Protein AF-A0A401PRB3-F1 (afdb_monomer)

Organism: Scyliorhinus torazame (NCBI:txid75743)

Secondary structure (DSSP, 8-state):
-TT---TTPPPPEEEEE-SSTTEEEEEETTEEEEEE------PPPTT-TTS----------TTT-TT--TT-----

InterPro domains:
  IPR001247 Exoribonuclease, phosphorolytic domain 1 [PF01138] (10-71)
  IPR020568 Ribosomal protein uS5 domain 2-type superfamily [SSF54211] (1-72)
  IPR0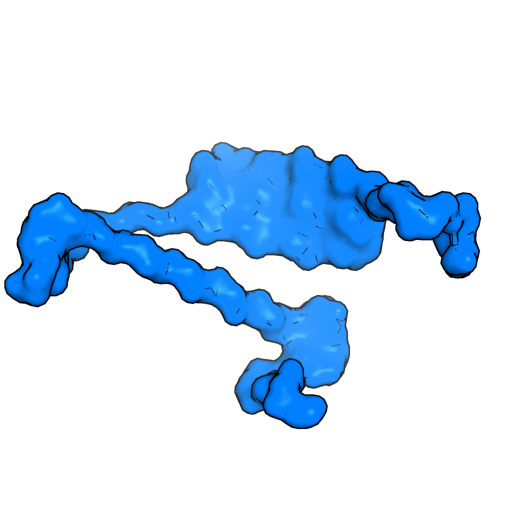27408 PNPase/RNase PH domain superfamily [G3DSA:3.30.230.70] (1-74)
  IPR050590 Exosome complex component Rrp42 subfamily [PTHR11097] (1-71)

Structure (mmCIF, N/CA/C/O backbone):
data_AF-A0A401PRB3-F1
#
_entry.id   AF-A0A401PRB3-F1
#
loop_
_atom_site.group_PDB
_atom_site.id
_atom_site.type_symbol
_atom_site.label_atom_id
_atom_site.label_alt_id
_atom_site.label_comp_id
_atom_site.label_asym_id
_atom_site.label_entity_id
_atom_site.label_seq_id
_atom_site.pdbx_PDB_ins_code
_atom_site.Cartn_x
_atom_site.Cartn_y
_atom_site.Cartn_z
_atom_site.occupancy
_atom_site.B_iso_or_equiv
_atom_site.auth_seq_id
_atom_site.auth_comp_id
_atom_site.auth_asym_id
_atom_site.auth_atom_id
_atom_site.pdbx_PDB_model_num
ATOM 1 N N . ARG A 1 1 ? -25.593 0.728 14.295 1.00 64.38 1 ARG A N 1
ATOM 2 C CA . ARG A 1 1 ? -24.125 0.973 14.306 1.00 64.38 1 ARG A CA 1
ATOM 3 C C . ARG A 1 1 ? -23.828 1.878 15.492 1.00 64.38 1 ARG A C 1
ATOM 5 O O . ARG A 1 1 ? -24.573 2.830 15.661 1.00 64.38 1 ARG A O 1
ATOM 12 N N . LEU A 1 2 ? -22.799 1.596 16.298 1.00 77.88 2 LEU A N 1
ATOM 13 C CA . LEU A 1 2 ? -22.457 2.428 17.468 1.00 77.88 2 LEU A CA 1
ATOM 14 C C . LEU A 1 2 ? -22.083 3.871 17.082 1.00 77.88 2 LEU A C 1
ATOM 16 O O . LEU A 1 2 ? -22.359 4.795 17.830 1.00 77.88 2 LEU A O 1
ATOM 20 N N . ASP A 1 3 ? -21.550 4.062 15.873 1.00 77.44 3 ASP A N 1
ATOM 21 C CA . ASP A 1 3 ? -21.102 5.369 15.376 1.00 77.44 3 ASP A CA 1
ATOM 22 C C . ASP A 1 3 ? -22.213 6.217 14.707 1.00 77.44 3 ASP A C 1
ATOM 24 O O . ASP A 1 3 ? -21.895 7.175 14.012 1.00 77.44 3 ASP A O 1
ATOM 28 N N . GLY A 1 4 ? -23.497 5.838 14.801 1.00 82.12 4 GLY A N 1
ATOM 29 C CA . GLY A 1 4 ? -24.628 6.641 14.282 1.00 82.12 4 GLY A CA 1
ATOM 30 C C . GLY A 1 4 ? -24.779 6.745 12.751 1.00 82.12 4 GLY A C 1
ATOM 31 O O . GLY A 1 4 ? -25.625 7.485 12.266 1.00 82.12 4 GLY A O 1
ATOM 32 N N . ARG A 1 5 ? -23.974 6.010 11.978 1.00 84.88 5 ARG A N 1
ATOM 33 C CA . ARG A 1 5 ? -23.932 6.064 10.500 1.00 84.88 5 ARG A CA 1
ATOM 34 C C . ARG A 1 5 ? -25.020 5.220 9.820 1.00 84.88 5 ARG A C 1
ATOM 36 O O . ARG A 1 5 ? -25.439 4.212 10.396 1.00 84.88 5 ARG A O 1
ATOM 43 N N . GLN A 1 6 ? -25.401 5.573 8.585 1.00 87.00 6 GLN A N 1
ATOM 44 C CA . GLN A 1 6 ? -26.292 4.759 7.743 1.00 87.00 6 GLN A CA 1
ATOM 45 C C . GLN A 1 6 ? -25.612 3.468 7.258 1.00 87.00 6 GLN A C 1
ATOM 47 O O . GLN A 1 6 ? -24.401 3.274 7.417 1.00 87.00 6 GLN A O 1
ATOM 52 N N . THR A 1 7 ? -26.394 2.553 6.678 1.00 81.69 7 THR A N 1
ATOM 53 C CA . THR A 1 7 ? -25.911 1.255 6.170 1.00 81.69 7 THR A CA 1
ATOM 54 C C . THR A 1 7 ? -24.855 1.393 5.074 1.00 81.69 7 THR A C 1
ATOM 56 O O . THR A 1 7 ? -23.927 0.587 5.040 1.00 81.69 7 THR A O 1
ATOM 59 N N . TYR A 1 8 ? -24.953 2.431 4.242 1.00 84.75 8 TYR A N 1
ATOM 60 C CA . TYR A 1 8 ? -24.042 2.689 3.121 1.00 84.75 8 TYR A CA 1
ATOM 61 C C . TYR A 1 8 ? -22.995 3.781 3.405 1.00 84.75 8 TYR A C 1
ATOM 63 O O . TYR A 1 8 ? -22.149 4.054 2.556 1.00 84.75 8 TYR A O 1
ATOM 71 N N . ASP A 1 9 ? -22.997 4.369 4.606 1.00 84.12 9 ASP A N 1
ATOM 72 C CA . ASP A 1 9 ? -22.058 5.436 4.963 1.00 84.12 9 ASP A CA 1
ATOM 73 C C . ASP A 1 9 ? -20.702 4.884 5.425 1.00 84.12 9 ASP A C 1
ATOM 75 O O . ASP A 1 9 ? -20.562 4.178 6.445 1.00 84.12 9 ASP A O 1
ATOM 79 N N . TYR A 1 10 ? -19.660 5.293 4.701 1.00 82.62 10 TYR A N 1
ATOM 80 C CA . TYR A 1 10 ? -18.269 5.056 5.071 1.00 82.62 10 TYR A CA 1
ATOM 81 C C . TYR A 1 10 ? -17.862 5.854 6.322 1.00 82.62 10 TYR A C 1
ATOM 83 O O . TYR A 1 10 ? -18.571 6.734 6.808 1.00 82.62 10 TYR A O 1
ATOM 91 N N . ARG A 1 11 ? -16.733 5.479 6.943 1.00 87.50 11 ARG A N 1
ATOM 92 C CA . ARG A 1 11 ? -16.110 6.340 7.972 1.00 87.50 11 ARG A CA 1
ATOM 93 C C . ARG A 1 11 ? -15.487 7.536 7.268 1.00 87.50 11 ARG A C 1
ATOM 95 O O . ARG A 1 11 ? -15.146 7.424 6.097 1.00 87.50 11 ARG A O 1
ATOM 102 N N . ASN A 1 12 ? -15.285 8.628 7.999 1.00 87.19 12 ASN A N 1
ATOM 103 C CA . ASN A 1 12 ? -14.494 9.736 7.486 1.00 87.19 12 ASN A CA 1
ATOM 104 C C . ASN A 1 12 ? -13.106 9.229 7.057 1.00 87.19 12 ASN A C 1
ATOM 106 O O . ASN A 1 12 ? -12.436 8.550 7.845 1.00 87.19 12 ASN A O 1
ATOM 110 N N . ILE A 1 13 ? -12.726 9.531 5.817 1.00 91.69 13 ILE A N 1
ATOM 111 C CA . ILE A 1 13 ? -11.444 9.153 5.224 1.00 91.69 13 ILE A CA 1
ATOM 112 C C . ILE A 1 13 ? -10.569 10.398 5.229 1.00 91.69 13 ILE A C 1
ATOM 114 O O . ILE A 1 13 ? -10.941 11.424 4.663 1.00 91.69 13 ILE A O 1
ATOM 118 N N . LYS A 1 14 ? -9.400 10.306 5.852 1.00 93.25 14 LYS A N 1
ATOM 119 C CA . LYS A 1 14 ? -8.389 11.359 5.832 1.00 93.25 14 LYS A CA 1
ATOM 120 C C . LYS A 1 14 ? -7.129 10.813 5.185 1.00 93.25 14 LYS A C 1
ATOM 122 O O . LYS A 1 14 ? -6.620 9.777 5.597 1.00 93.25 14 LYS A O 1
ATOM 127 N N . ILE A 1 15 ? -6.629 11.520 4.182 1.00 94.12 15 ILE A N 1
ATOM 128 C CA . ILE A 1 15 ? -5.393 11.174 3.483 1.00 94.12 15 ILE A CA 1
ATOM 129 C C . ILE A 1 15 ? -4.381 12.260 3.819 1.00 94.12 15 ILE A C 1
ATOM 131 O O . ILE A 1 15 ? -4.651 13.443 3.627 1.00 94.12 15 ILE A O 1
ATOM 135 N N . THR A 1 16 ? -3.242 11.854 4.367 1.00 94.06 16 THR A N 1
ATOM 136 C CA . THR A 1 16 ? -2.132 12.743 4.706 1.00 94.06 16 THR A CA 1
ATOM 137 C C . THR A 1 16 ? -0.911 12.282 3.931 1.00 94.06 16 THR A C 1
ATOM 139 O O . THR A 1 16 ? -0.508 11.125 4.034 1.00 94.06 16 THR A O 1
ATOM 142 N N . PHE A 1 17 ? -0.337 13.176 3.137 1.00 94.25 17 PHE A N 1
ATOM 143 C CA . PHE A 1 17 ? 0.882 12.901 2.386 1.00 94.25 17 PHE A CA 1
ATOM 144 C C . PHE A 1 17 ? 2.100 13.255 3.240 1.00 94.25 17 PHE A C 1
ATOM 146 O O . PHE A 1 17 ? 2.075 14.248 3.970 1.00 94.25 17 PHE A O 1
ATOM 153 N N . GLY A 1 18 ? 3.127 12.406 3.192 1.00 89.81 18 GLY A N 1
ATOM 154 C CA . GLY A 1 18 ? 4.393 12.653 3.872 1.00 89.81 18 GLY A CA 1
ATOM 155 C C . GLY A 1 18 ? 5.243 13.705 3.157 1.00 89.81 18 GLY A C 1
ATOM 156 O O . GLY A 1 18 ? 4.874 14.227 2.107 1.00 89.81 18 GLY A O 1
ATOM 157 N N . THR A 1 19 ? 6.408 13.998 3.733 1.00 89.62 19 THR A N 1
ATOM 158 C CA . THR A 1 19 ? 7.400 14.910 3.139 1.00 89.62 19 THR A CA 1
ATOM 159 C C . THR A 1 19 ? 8.015 14.337 1.860 1.00 89.62 19 THR A C 1
ATOM 161 O O . THR A 1 19 ? 8.402 15.084 0.966 1.00 89.62 19 THR A O 1
ATOM 164 N N . GLU A 1 20 ? 8.107 13.009 1.773 1.00 91.00 20 GLU A N 1
ATOM 165 C CA . GLU A 1 20 ? 8.693 12.291 0.644 1.00 91.00 20 GLU A CA 1
ATOM 166 C C . GLU A 1 20 ? 7.619 11.785 -0.323 1.00 91.00 20 GLU A C 1
ATOM 168 O O . GLU A 1 20 ? 6.537 11.339 0.078 1.00 91.00 20 GLU A O 1
ATOM 173 N N . TYR A 1 21 ? 7.948 11.802 -1.615 1.00 87.62 21 TYR A N 1
ATOM 174 C CA . TYR A 1 21 ? 7.116 11.184 -2.639 1.00 87.62 21 TYR A CA 1
ATOM 175 C C . TYR A 1 21 ? 7.024 9.675 -2.409 1.00 87.62 21 TYR A C 1
ATOM 177 O O . TYR A 1 21 ? 8.023 9.011 -2.155 1.00 87.62 21 TYR A O 1
ATOM 185 N N . GLY A 1 22 ? 5.809 9.138 -2.513 1.00 88.25 22 GLY A N 1
ATOM 186 C CA . GLY A 1 22 ? 5.549 7.717 -2.283 1.00 88.25 22 GLY A CA 1
ATOM 187 C C . GLY A 1 22 ? 5.220 7.356 -0.835 1.00 88.25 22 GLY A C 1
ATOM 188 O O . GLY A 1 22 ? 4.932 6.190 -0.593 1.00 88.25 22 GLY A O 1
ATOM 189 N N . SER A 1 23 ? 5.198 8.314 0.102 1.00 93.38 23 SER A N 1
ATOM 190 C CA . SER A 1 23 ? 4.739 8.103 1.482 1.00 93.38 23 SER A CA 1
ATOM 191 C C . SER A 1 23 ? 3.348 8.699 1.711 1.00 93.38 23 SER A C 1
ATOM 193 O O . SER A 1 23 ? 3.128 9.903 1.535 1.00 93.38 23 SER A O 1
ATOM 195 N N . CYS A 1 24 ? 2.389 7.868 2.122 1.00 94.00 24 CYS A N 1
ATOM 196 C CA . CYS A 1 24 ? 1.056 8.329 2.494 1.00 94.00 24 CYS A CA 1
ATOM 197 C C . CYS A 1 24 ? 0.498 7.602 3.721 1.00 94.00 24 CYS A C 1
ATOM 199 O O . CYS A 1 24 ? 0.677 6.401 3.918 1.00 94.00 24 CYS A O 1
ATOM 201 N N . ILE A 1 25 ? -0.210 8.364 4.553 1.00 94.12 25 ILE A N 1
ATOM 202 C CA . ILE A 1 25 ? -0.940 7.873 5.717 1.00 94.12 25 ILE A CA 1
ATOM 203 C C . ILE A 1 25 ? -2.425 8.061 5.438 1.00 94.12 25 ILE A C 1
ATOM 205 O O . ILE A 1 25 ? -2.892 9.180 5.210 1.00 94.12 25 ILE A O 1
ATOM 209 N N . VAL A 1 26 ? -3.174 6.964 5.479 1.00 93.88 26 VAL A N 1
ATOM 210 C CA . VAL A 1 26 ? -4.624 6.961 5.294 1.00 93.88 26 VAL A CA 1
ATOM 211 C C . VAL A 1 26 ? -5.292 6.566 6.600 1.00 93.88 26 VAL A C 1
ATOM 213 O O . VAL A 1 26 ? -4.980 5.537 7.199 1.00 93.88 26 VAL A O 1
ATOM 216 N N . GLU A 1 27 ? -6.237 7.386 7.038 1.00 93.62 27 GLU A N 1
ATOM 217 C CA . GLU A 1 27 ? -7.012 7.171 8.251 1.00 93.62 27 GLU A CA 1
ATOM 218 C C . GLU A 1 27 ? -8.481 6.977 7.884 1.00 93.62 27 GLU A C 1
ATOM 220 O O . GLU A 1 27 ? -9.107 7.834 7.262 1.00 93.62 27 GLU A O 1
ATOM 225 N N . LEU A 1 28 ? -9.042 5.840 8.284 1.00 91.25 28 LEU A N 1
ATOM 226 C CA . LEU A 1 28 ? -10.449 5.497 8.125 1.00 91.25 28 LEU A CA 1
ATOM 227 C C . LEU A 1 28 ? -11.063 5.406 9.528 1.00 91.25 28 LEU A C 1
ATOM 229 O O . LEU A 1 28 ? -11.143 4.346 10.158 1.00 91.25 28 LEU A O 1
ATOM 233 N N . GLY A 1 29 ? -11.460 6.561 10.062 1.00 88.44 29 GLY A N 1
ATOM 234 C CA . GLY A 1 29 ? -11.867 6.707 11.461 1.00 88.44 29 GLY A CA 1
ATOM 235 C C . GLY A 1 29 ? -10.734 6.373 12.440 1.00 88.44 29 GLY A C 1
ATOM 236 O O . GLY A 1 29 ? -9.834 7.177 12.633 1.00 88.44 29 GLY A O 1
ATOM 237 N N . LYS A 1 30 ? -10.792 5.196 13.080 1.00 87.38 30 LYS A N 1
ATOM 238 C CA . LYS A 1 30 ? -9.771 4.724 14.042 1.00 87.38 30 LYS A CA 1
ATOM 239 C C . LYS A 1 30 ? -8.708 3.816 13.413 1.00 87.38 30 LYS A C 1
ATOM 241 O O . LYS A 1 30 ? -7.734 3.476 14.073 1.00 87.38 30 LYS A O 1
ATOM 246 N N . THR A 1 31 ? -8.905 3.391 12.168 1.00 89.88 31 THR A N 1
ATOM 247 C CA . THR A 1 31 ? -7.954 2.533 11.456 1.00 89.88 31 THR A CA 1
ATOM 248 C C . THR A 1 31 ? -6.971 3.415 10.705 1.00 89.88 31 THR A C 1
ATOM 250 O O . THR A 1 31 ? -7.400 4.272 9.937 1.00 89.88 31 THR A O 1
ATOM 253 N N . ARG A 1 32 ? -5.672 3.212 10.923 1.00 91.25 32 ARG A N 1
ATOM 254 C CA . ARG A 1 32 ? -4.598 3.974 10.277 1.00 91.25 32 ARG A CA 1
ATOM 255 C C . ARG A 1 32 ? -3.725 3.011 9.487 1.00 91.25 32 ARG A C 1
ATOM 257 O O . ARG A 1 32 ? -3.377 1.954 10.005 1.00 91.25 32 ARG A O 1
ATOM 264 N N . VAL A 1 33 ? -3.398 3.375 8.255 1.00 91.94 33 VAL A N 1
ATOM 265 C CA . VAL A 1 33 ? -2.537 2.597 7.360 1.00 91.94 33 VAL A CA 1
ATOM 266 C C . VAL A 1 33 ? -1.454 3.521 6.821 1.00 91.94 33 VAL A C 1
ATOM 268 O O . VAL A 1 33 ? -1.752 4.641 6.408 1.00 91.94 33 VAL A O 1
ATOM 271 N N . LEU A 1 34 ? -0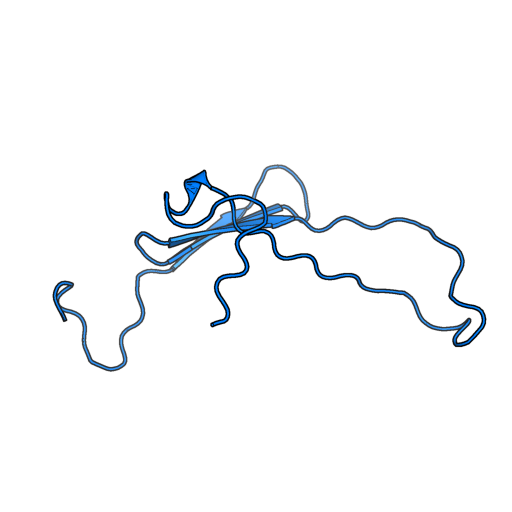.210 3.050 6.842 1.00 91.94 34 LEU A N 1
ATOM 272 C CA . LEU A 1 34 ? 0.930 3.691 6.195 1.00 91.94 34 LEU A CA 1
ATOM 273 C C . LEU A 1 34 ? 1.236 2.917 4.912 1.00 91.94 34 LEU A C 1
ATOM 275 O O . LEU A 1 34 ? 1.336 1.693 4.954 1.00 91.94 34 LEU A O 1
ATOM 279 N N . ALA A 1 35 ? 1.387 3.618 3.793 1.00 92.81 35 ALA A N 1
ATOM 280 C CA . ALA A 1 35 ? 1.900 3.044 2.559 1.00 92.81 35 ALA A CA 1
ATOM 281 C C . ALA A 1 35 ? 3.170 3.784 2.142 1.00 92.81 35 ALA A C 1
ATOM 283 O O . ALA A 1 35 ? 3.228 5.016 2.188 1.00 92.81 35 ALA A O 1
ATOM 284 N N . GLN A 1 36 ? 4.173 3.011 1.734 1.00 92.25 36 GLN A N 1
ATOM 285 C CA . GLN A 1 36 ? 5.432 3.515 1.216 1.00 92.25 36 GLN A CA 1
ATOM 286 C C . GLN A 1 36 ? 5.758 2.804 -0.094 1.00 92.25 36 GLN A C 1
ATOM 288 O O . GLN A 1 36 ? 5.643 1.583 -0.191 1.00 92.25 36 GLN A O 1
ATOM 293 N N . VAL A 1 37 ? 6.157 3.576 -1.100 1.00 93.56 37 VAL A N 1
ATOM 294 C CA . VAL A 1 37 ? 6.584 3.064 -2.402 1.00 93.56 37 VAL A CA 1
ATOM 295 C C . VAL A 1 37 ? 8.056 3.394 -2.595 1.00 93.56 37 VAL A C 1
ATOM 297 O O . VAL A 1 37 ? 8.445 4.557 -2.535 1.00 93.56 37 VAL A O 1
ATOM 300 N N . SER A 1 38 ? 8.859 2.368 -2.854 1.00 91.81 38 SER A N 1
ATOM 301 C CA . SER A 1 38 ? 10.254 2.488 -3.267 1.00 91.81 38 SER A CA 1
ATOM 302 C C . SER A 1 38 ? 10.450 1.829 -4.632 1.00 91.81 38 SER A C 1
ATOM 304 O O . SER A 1 38 ? 9.721 0.910 -5.014 1.00 91.81 38 SER A O 1
ATOM 306 N N . CYS A 1 39 ? 11.417 2.328 -5.396 1.00 90.94 39 CYS A N 1
ATOM 307 C CA . CYS A 1 39 ? 11.768 1.795 -6.706 1.00 90.94 39 CYS A CA 1
ATOM 308 C C . CYS A 1 39 ? 13.281 1.611 -6.803 1.00 90.94 39 CYS A C 1
ATOM 310 O O . CYS A 1 39 ? 14.047 2.514 -6.470 1.00 90.94 39 CYS A O 1
ATOM 312 N N . GLU A 1 40 ? 13.700 0.450 -7.295 1.00 91.00 40 GLU A N 1
ATOM 313 C CA . GLU A 1 40 ? 15.104 0.084 -7.463 1.00 91.00 40 GLU A CA 1
ATOM 314 C C . GLU A 1 40 ? 15.340 -0.433 -8.885 1.00 91.00 40 GLU A C 1
ATOM 316 O O . GLU A 1 40 ? 14.457 -1.041 -9.496 1.00 91.00 40 GLU A O 1
ATOM 321 N N . LEU A 1 41 ? 16.539 -0.190 -9.422 1.00 90.62 41 LEU A N 1
ATOM 322 C CA . LEU A 1 41 ? 16.942 -0.712 -10.724 1.00 90.62 41 LEU A CA 1
ATOM 323 C C . LEU A 1 41 ? 17.532 -2.114 -10.545 1.00 90.62 41 LEU A C 1
ATOM 325 O O . LEU A 1 41 ? 18.622 -2.270 -10.001 1.00 90.62 41 LEU A O 1
ATOM 329 N N . VAL A 1 42 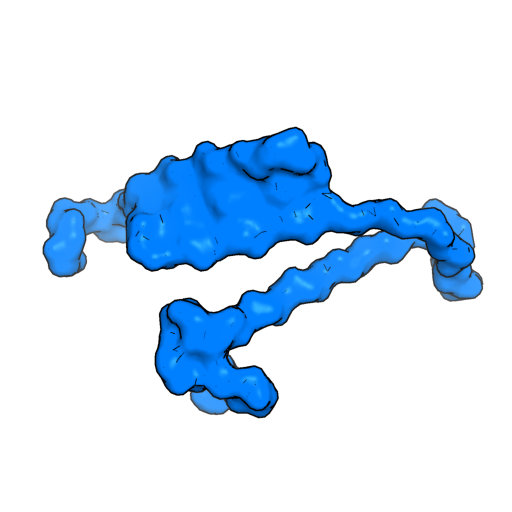? 16.818 -3.127 -11.029 1.00 88.75 42 VAL A N 1
ATOM 330 C CA . VAL A 1 42 ? 17.211 -4.539 -10.921 1.00 88.75 42 VAL A CA 1
ATOM 331 C C . VAL A 1 42 ? 17.156 -5.193 -12.300 1.00 88.75 42 VAL A C 1
ATOM 333 O O . VAL A 1 42 ? 16.374 -4.787 -13.161 1.00 88.75 42 VAL A O 1
ATOM 336 N N . THR A 1 43 ? 17.993 -6.208 -12.527 1.00 87.62 43 THR A N 1
ATOM 337 C CA . THR A 1 43 ? 17.941 -7.003 -13.757 1.00 87.62 43 THR A CA 1
ATOM 338 C C . THR A 1 43 ? 16.592 -7.727 -13.873 1.00 87.62 43 THR A C 1
ATOM 340 O O . THR A 1 43 ? 16.134 -8.348 -12.907 1.00 87.62 43 THR A O 1
ATOM 343 N N . PRO A 1 44 ? 15.923 -7.661 -15.039 1.00 85.88 44 PRO A N 1
ATOM 344 C CA . PRO A 1 44 ? 14.633 -8.310 -15.222 1.00 85.88 44 PRO A CA 1
ATOM 345 C C . PRO A 1 44 ? 14.783 -9.832 -15.161 1.00 85.88 44 PRO A C 1
ATOM 347 O O . PRO A 1 44 ? 15.847 -10.397 -15.436 1.00 85.88 44 PRO A O 1
ATOM 350 N N . LYS A 1 45 ? 13.691 -10.520 -14.813 1.00 86.19 45 LYS A N 1
ATOM 351 C CA . LYS A 1 45 ? 13.688 -11.986 -14.779 1.00 86.19 45 LYS A CA 1
ATOM 352 C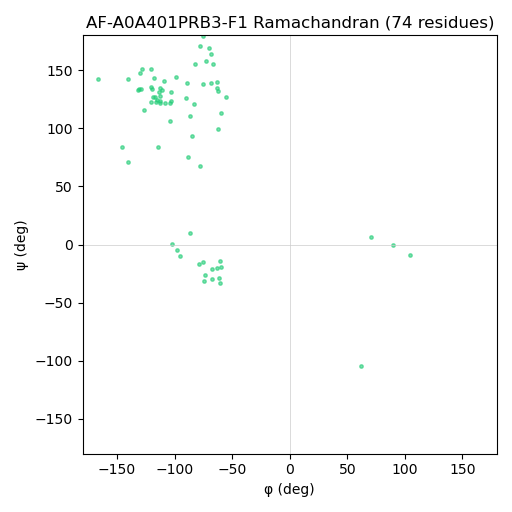 C . LYS A 1 45 ? 13.935 -12.541 -16.188 1.00 86.19 45 LYS A C 1
ATOM 354 O O . LYS A 1 45 ? 13.321 -12.063 -17.141 1.00 86.19 45 LYS A O 1
ATOM 359 N N . PRO A 1 46 ? 14.732 -13.615 -16.328 1.00 82.81 46 PRO A N 1
ATOM 360 C CA . PRO A 1 46 ? 15.054 -14.192 -17.635 1.00 82.81 46 PRO A CA 1
ATOM 361 C C . PRO A 1 46 ? 13.824 -14.745 -18.369 1.00 82.81 46 PRO A C 1
ATOM 363 O O . PRO A 1 46 ? 13.848 -14.879 -19.587 1.00 82.81 46 PRO A O 1
ATOM 366 N N . SER A 1 47 ? 12.733 -15.039 -17.651 1.00 87.88 47 SER A N 1
ATOM 367 C CA . SER A 1 47 ? 11.469 -15.468 -18.254 1.00 87.88 47 SER A CA 1
ATOM 368 C C . SER A 1 47 ? 10.705 -14.341 -18.954 1.00 87.88 47 SER A C 1
ATOM 370 O O . SER A 1 47 ? 9.912 -14.626 -19.847 1.00 87.88 47 SER A O 1
ATOM 372 N N . ARG A 1 48 ? 10.906 -13.079 -18.545 1.00 85.44 48 ARG A N 1
ATOM 373 C CA . ARG A 1 48 ? 10.228 -11.893 -19.092 1.00 85.44 48 ARG A CA 1
ATOM 374 C C . ARG A 1 48 ? 11.176 -10.687 -19.094 1.00 85.44 48 ARG A C 1
ATOM 376 O O . ARG A 1 48 ? 11.136 -9.880 -18.169 1.00 85.44 48 ARG A O 1
ATOM 383 N N . PRO A 1 49 ? 12.027 -10.5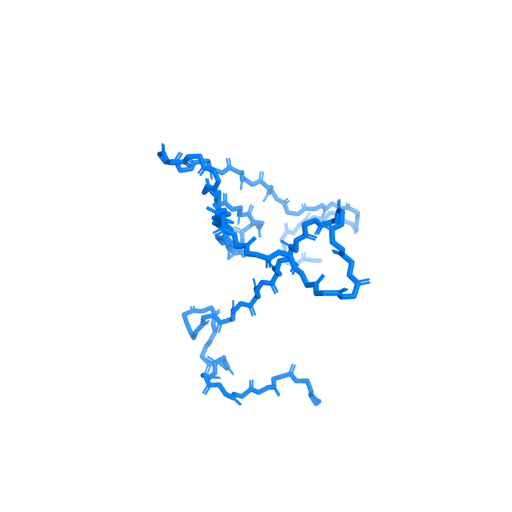49 -20.125 1.00 82.44 49 PRO A N 1
ATOM 384 C CA . PRO A 1 49 ? 13.064 -9.517 -20.165 1.00 82.44 49 PRO A CA 1
ATOM 385 C C . PRO A 1 49 ? 12.537 -8.104 -20.471 1.00 82.44 49 PRO A C 1
ATOM 387 O O . PRO A 1 49 ? 13.260 -7.136 -20.268 1.00 82.44 49 PRO A O 1
ATOM 390 N N . THR A 1 50 ? 11.302 -7.972 -20.965 1.00 86.69 50 THR A N 1
ATOM 391 C CA . THR A 1 50 ? 10.696 -6.692 -21.380 1.00 86.69 50 THR A CA 1
ATOM 392 C C . THR A 1 50 ? 9.781 -6.065 -20.327 1.00 86.69 50 THR A C 1
ATOM 394 O O . THR A 1 50 ? 9.270 -4.971 -20.548 1.00 86.69 50 THR A O 1
ATOM 397 N N . GLU A 1 51 ? 9.542 -6.744 -19.203 1.00 86.19 51 GLU A N 1
ATOM 398 C CA . GLU A 1 51 ? 8.630 -6.299 -18.144 1.00 86.19 51 GLU A CA 1
ATOM 399 C C . GLU A 1 51 ? 9.389 -6.077 -16.828 1.00 86.19 51 GLU A C 1
ATOM 401 O O . GLU A 1 51 ? 10.306 -6.824 -16.481 1.00 86.19 51 GLU A O 1
ATOM 406 N N . GLY A 1 52 ? 8.985 -5.046 -16.082 1.00 85.62 52 GLY A N 1
ATOM 407 C CA . GLY A 1 52 ? 9.463 -4.799 -14.722 1.00 85.62 52 GLY A CA 1
ATOM 408 C C . GLY A 1 52 ? 8.795 -5.713 -13.692 1.00 85.62 52 GLY A C 1
ATOM 409 O O . GLY A 1 52 ? 7.830 -6.420 -13.979 1.00 85.62 52 GLY A O 1
ATOM 410 N N . ILE A 1 53 ? 9.302 -5.680 -12.460 1.00 87.44 53 ILE A N 1
ATOM 411 C CA . ILE A 1 53 ? 8.754 -6.449 -11.339 1.00 87.44 53 ILE A CA 1
ATOM 412 C C . ILE A 1 53 ? 8.126 -5.468 -10.356 1.00 87.44 53 ILE A C 1
ATOM 414 O O . ILE A 1 53 ? 8.748 -4.475 -9.989 1.00 87.44 53 ILE A O 1
ATOM 418 N N . ILE A 1 54 ? 6.909 -5.768 -9.910 1.00 90.50 54 ILE A N 1
ATOM 419 C CA . ILE A 1 54 ? 6.252 -5.051 -8.818 1.00 90.50 54 ILE A CA 1
ATOM 420 C C . ILE A 1 54 ? 6.113 -6.022 -7.656 1.00 90.50 54 ILE A C 1
ATOM 422 O O . ILE A 1 54 ? 5.653 -7.152 -7.831 1.00 90.50 54 ILE A O 1
ATOM 426 N N . PHE A 1 55 ? 6.520 -5.577 -6.474 1.00 90.38 55 PHE A N 1
ATOM 427 C CA . PHE A 1 55 ? 6.394 -6.338 -5.244 1.00 90.38 55 PHE A CA 1
ATOM 428 C C . PHE A 1 55 ? 5.483 -5.589 -4.278 1.00 90.38 55 PHE A C 1
ATOM 430 O O . PHE A 1 55 ? 5.701 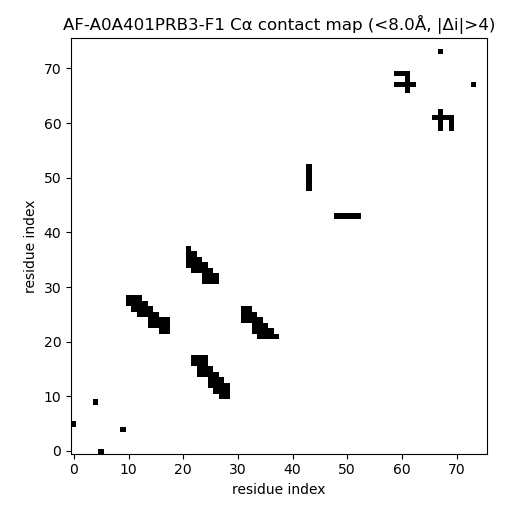-4.413 -3.997 1.00 90.38 55 PHE A O 1
ATOM 437 N N . PHE A 1 56 ? 4.461 -6.279 -3.778 1.00 92.50 56 PHE A N 1
ATOM 438 C CA . PHE A 1 56 ? 3.567 -5.758 -2.754 1.00 92.50 56 PHE A CA 1
ATOM 439 C C . PHE A 1 56 ? 3.859 -6.487 -1.450 1.00 92.50 56 PHE A C 1
ATOM 441 O O . PHE A 1 56 ? 3.762 -7.712 -1.388 1.00 92.50 56 PHE A O 1
ATOM 448 N N . ASN A 1 57 ? 4.205 -5.728 -0.415 1.00 90.88 57 ASN A N 1
ATOM 449 C CA . ASN A 1 57 ? 4.347 -6.238 0.939 1.00 90.88 57 ASN A CA 1
ATOM 450 C C . ASN A 1 57 ? 3.252 -5.626 1.816 1.00 90.88 57 ASN A C 1
ATOM 452 O O . ASN A 1 57 ? 3.000 -4.424 1.741 1.00 90.88 57 ASN A O 1
ATOM 456 N N . LEU A 1 58 ? 2.601 -6.459 2.624 1.00 88.81 58 LEU A N 1
ATOM 457 C CA . LEU A 1 58 ? 1.683 -6.018 3.661 1.00 88.81 58 LEU A CA 1
ATOM 458 C C . LEU A 1 58 ? 2.128 -6.644 4.976 1.00 88.81 58 LEU A C 1
ATOM 460 O O . LEU A 1 58 ? 2.073 -7.862 5.144 1.00 88.81 58 LEU A O 1
ATOM 464 N N . GLU A 1 59 ? 2.526 -5.791 5.910 1.00 85.94 59 GLU A N 1
ATOM 465 C CA . GLU A 1 59 ? 2.882 -6.177 7.267 1.00 85.94 59 GLU A CA 1
ATOM 466 C C . GLU A 1 59 ? 1.829 -5.691 8.265 1.00 85.94 59 GLU A C 1
ATOM 468 O O . GLU A 1 59 ? 1.280 -4.592 8.160 1.00 85.94 59 GLU A O 1
ATOM 473 N N . LEU A 1 60 ? 1.530 -6.536 9.251 1.00 84.56 60 LEU A N 1
ATOM 474 C CA . LEU A 1 60 ? 0.639 -6.202 10.355 1.00 84.56 60 LEU A CA 1
ATOM 475 C C . LEU A 1 60 ? 1.495 -5.930 11.586 1.00 84.56 60 LEU A C 1
ATOM 477 O O . LEU A 1 60 ? 2.057 -6.846 12.181 1.00 84.56 60 LEU A O 1
ATOM 481 N N . SER A 1 61 ? 1.604 -4.656 11.957 1.00 82.94 61 SER A N 1
ATOM 482 C CA . SER A 1 61 ? 2.379 -4.266 13.132 1.00 82.94 61 SER A CA 1
ATOM 483 C C . SER A 1 61 ? 1.709 -4.763 14.424 1.00 82.94 61 SER A C 1
ATOM 485 O O . SER A 1 61 ? 0.494 -4.590 14.570 1.00 82.94 61 SER A O 1
ATOM 487 N N . PRO A 1 62 ? 2.472 -5.264 15.416 1.00 81.31 62 PRO A N 1
ATOM 488 C CA . PRO A 1 62 ? 1.944 -5.573 16.750 1.00 81.31 62 PRO A CA 1
ATOM 489 C C . PRO A 1 62 ? 1.339 -4.350 17.455 1.00 81.31 62 PRO A C 1
ATOM 491 O O . PRO A 1 62 ? 0.510 -4.491 18.350 1.00 81.31 62 PRO A O 1
ATOM 494 N N . MET A 1 63 ? 1.685 -3.130 17.024 1.00 82.50 63 MET A N 1
ATOM 495 C CA . MET A 1 63 ? 1.044 -1.903 17.510 1.00 82.50 63 MET A CA 1
ATOM 496 C C . MET A 1 63 ? -0.424 -1.777 17.078 1.00 82.50 63 MET A C 1
ATOM 498 O O . MET A 1 63 ? -1.177 -1.027 17.695 1.00 82.50 63 MET A O 1
ATOM 502 N N . ALA A 1 64 ? -0.848 -2.475 16.019 1.00 81.00 64 ALA A N 1
ATOM 503 C CA . ALA A 1 64 ? -2.222 -2.403 15.529 1.00 81.00 64 ALA A CA 1
ATOM 504 C C . ALA A 1 64 ? -3.202 -3.174 16.428 1.00 81.00 64 ALA A C 1
ATOM 506 O O . ALA A 1 64 ? -4.366 -2.792 16.544 1.00 81.00 64 ALA A O 1
ATOM 507 N N . SER A 1 65 ? -2.747 -4.256 17.063 1.00 79.69 65 SER A N 1
ATOM 508 C CA . SER A 1 65 ? -3.515 -5.030 18.036 1.00 79.69 65 SER A CA 1
ATOM 509 C C . SER A 1 65 ? -2.579 -5.974 18.789 1.00 79.69 65 SER A C 1
ATOM 511 O O . SER A 1 65 ? -1.737 -6.601 18.147 1.00 79.69 65 SER A O 1
ATOM 513 N N . PRO A 1 66 ? -2.782 -6.194 20.101 1.00 77.62 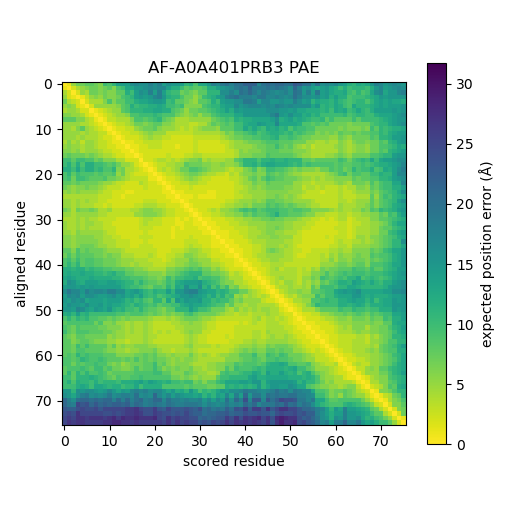66 PRO A N 1
ATOM 514 C CA . PRO A 1 66 ? -2.037 -7.200 20.860 1.00 77.62 66 PRO A CA 1
ATOM 515 C C . PRO A 1 66 ? -2.229 -8.636 20.339 1.00 77.62 66 PRO A C 1
ATOM 517 O O . PRO A 1 66 ? -1.474 -9.523 20.713 1.00 77.62 66 PRO A O 1
ATOM 520 N N . ALA A 1 67 ? -3.223 -8.884 19.477 1.00 79.19 67 ALA A N 1
ATOM 521 C CA . ALA A 1 67 ? -3.402 -10.174 18.809 1.00 79.19 67 ALA A CA 1
ATOM 522 C C . ALA A 1 67 ? -2.452 -10.391 17.612 1.00 79.19 67 ALA A C 1
ATOM 524 O O . ALA A 1 67 ? -2.303 -11.525 17.155 1.00 79.19 67 ALA A O 1
ATOM 525 N N . PHE A 1 68 ? -1.831 -9.327 17.090 1.00 75.56 68 PHE A N 1
ATOM 526 C CA . PHE A 1 68 ? -0.87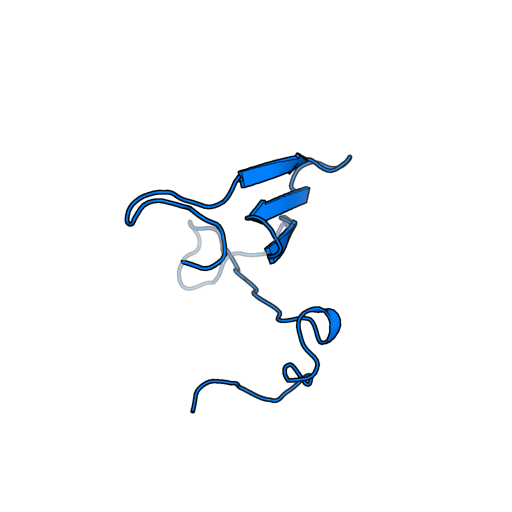4 -9.399 15.988 1.00 75.56 68 PHE A CA 1
ATOM 527 C C . PHE A 1 68 ? 0.533 -9.623 16.540 1.00 75.56 68 PHE A C 1
ATOM 529 O O . PHE A 1 68 ? 1.355 -8.716 16.592 1.00 75.56 68 PHE A O 1
ATOM 536 N N . GLU A 1 69 ? 0.817 -10.845 16.979 1.00 72.75 69 GLU A N 1
ATOM 537 C CA . GLU A 1 69 ? 2.193 -11.248 17.264 1.00 72.75 69 GLU A CA 1
ATOM 538 C C . GLU A 1 69 ? 2.944 -11.502 15.945 1.00 72.75 69 GLU A C 1
ATOM 540 O O . GLU A 1 69 ? 2.383 -12.123 15.031 1.00 72.75 69 GLU A O 1
ATOM 545 N N . PRO A 1 70 ? 4.207 -11.059 15.814 1.00 66.75 70 PRO A N 1
ATOM 546 C CA . PRO A 1 70 ? 5.008 -11.339 14.629 1.00 66.75 70 PRO A CA 1
ATOM 547 C C . PRO A 1 70 ? 5.165 -12.858 14.461 1.00 66.75 70 PRO A C 1
ATOM 549 O O . PRO A 1 70 ? 5.779 -13.526 15.288 1.00 66.75 70 PRO A O 1
ATOM 552 N N . GLY A 1 71 ? 4.570 -13.408 13.396 1.00 64.62 71 GLY A N 1
ATO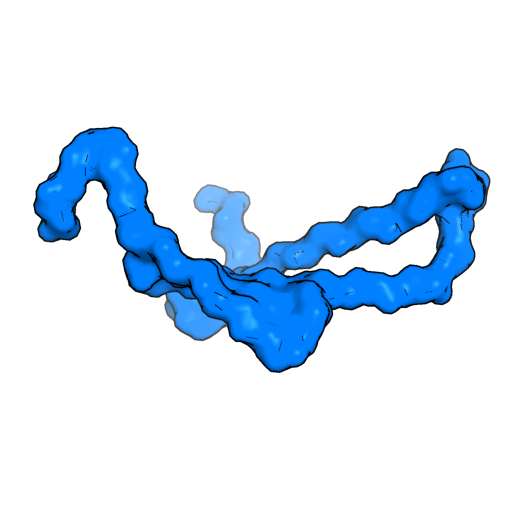M 553 C CA . GLY A 1 71 ? 4.568 -14.848 13.097 1.00 64.62 71 GLY A CA 1
ATOM 554 C C . GLY A 1 71 ? 3.251 -15.578 13.384 1.00 64.62 71 GLY A C 1
ATOM 555 O O . GLY A 1 71 ? 3.084 -16.715 12.943 1.00 64.62 71 GLY A O 1
ATOM 556 N N . ARG A 1 72 ? 2.272 -14.938 14.038 1.00 62.34 72 ARG A N 1
ATOM 557 C CA . ARG A 1 72 ? 0.927 -15.503 14.198 1.00 62.34 72 ARG A CA 1
ATOM 558 C C . ARG A 1 72 ? 0.080 -15.177 12.964 1.00 62.34 72 ARG A C 1
ATOM 560 O O . ARG A 1 72 ? -0.540 -14.120 12.879 1.00 62.34 72 ARG A O 1
ATOM 567 N N . LEU A 1 73 ? 0.063 -16.089 11.990 1.00 55.56 73 LEU A N 1
ATOM 568 C CA . LEU A 1 73 ? -0.854 -16.035 10.847 1.00 55.56 73 LEU A CA 1
ATOM 569 C C . LEU A 1 73 ? -2.297 -16.144 11.356 1.00 55.56 73 LEU A C 1
ATOM 571 O O . LEU A 1 73 ? -2.791 -17.232 11.635 1.00 55.56 73 LEU A O 1
ATOM 575 N N . VAL A 1 74 ? -2.987 -15.012 11.475 1.00 49.53 74 VAL A N 1
ATOM 576 C CA . VAL A 1 74 ? -4.439 -14.959 11.695 1.00 49.53 74 VAL A CA 1
ATOM 577 C C . VAL A 1 74 ? -5.166 -15.230 10.374 1.00 49.53 74 VAL A C 1
ATOM 579 O O . VAL A 1 74 ? -5.769 -14.356 9.761 1.00 49.53 74 VAL A O 1
ATOM 582 N N . CYS A 1 75 ? -5.037 -16.462 9.899 1.00 37.03 75 CYS A N 1
ATOM 583 C CA . CYS A 1 75 ? -5.890 -17.071 8.883 1.00 37.03 75 CYS A CA 1
ATOM 584 C C . CYS A 1 75 ? -6.123 -18.524 9.303 1.00 37.03 75 CYS A C 1
ATOM 586 O O . CYS A 1 75 ? -5.569 -19.450 8.716 1.00 37.03 75 CYS A O 1
ATOM 588 N N . THR A 1 76 ? -6.910 -18.691 10.361 1.00 36.28 76 THR A N 1
ATOM 589 C CA . THR A 1 76 ? -7.576 -19.939 10.746 1.00 36.28 76 THR A CA 1
ATOM 590 C C . THR A 1 76 ? -8.950 -19.619 11.301 1.00 36.28 76 THR A C 1
ATOM 592 O O . THR A 1 76 ? -9.096 -18.549 11.938 1.00 36.28 76 THR A O 1
#

Radius of gyration: 18.06 Å; Cα contacts (8 Å, |Δi|>4): 62; chains: 1; bounding box: 44×35×42 Å

Sequence (76 aa):
RLDGRQTYDYRNIKITFGTEYGSCIVELGKTRVLAQVSCELVTPKPSRPTEGIIFFNLELSPMASPAFEPGRLVCT

Mean predicted aligned error: 8.17 Å

Nearest PDB structures (foldseek):
  4ifd-assembly1_A  TM=9.385E-01  e=1.632E-03  Saccharomyces cerevisiae S288C
  8eon-assembly1_F  TM=3.717E-01  e=1.373E+00  Pseudomonas phage vB_PaeM_E217

Solvent-accessible surface area (backbone atoms only — not comparable to full-atom values): 5372 Å² total; per-residue (Å²): 107,96,83,78,57,59,97,86,56,76,65,66,74,47,81,44,74,53,97,51,86,52,34,38,39,40,31,51,67,90,47,74,49,79,47,77,60,85,87,81,95,68,85,52,53,90,92,44,73,89,49,87,88,86,85,88,85,86,82,76,54,47,87,79,36,90,81,33,46,93,86,58,76,92,80,124

Foldseek 3Di:
DVVPDDPPDFADWDWDADPDPQWIWIDRPPDIDITGDDDDDDQDDPVCRPDDDDDDDDDDDCVRDVVDDPPPPPPD

pLDDT: mean 83.95, std 11.79, range [36.28, 94.25]